Protein AF-A0A972LUA0-F1 (afdb_monomer_lite)

Secondary structure (DSSP, 8-state):
--------S-EEEEE-STT-EEEESSEEEES-SSS----EEEEEETT-EEEE-TT-EEEE-TTEEEEEEB-EEEE---TT-EEEESSEEEESSEEES-EEE-TT-EEEETTEEEESS--B-----PPPPPPP---

Foldseek 3Di:
DDDDDDDLAAEEAEFDAAPAEDEFEAEEEAFDAPPGPHAGEYEFAHQHEYEYDHLYEYEYHQSGEYEDAQYEYEYDDDPRYEYEFLHEYEYAHYYHDWYDDDQNGWYYYPQDTDHDDDTDNDPDDDDDDPDDDDD

Sequence (135 aa):
MIGSVDDTGDGLVTLTDRGTRWSVRDALTVGGLSTGLSYGRIEIQNEALLQIEDTGTMTVNPQGTIDLAGGTLRVLPQTSNTITNNGIIRGDGFINGAISIGTGGLLSNAAASVQNGLRIFARICVFREPLPTTD

Structure (mmCIF, N/CA/C/O backbone):
data_AF-A0A972LUA0-F1
#
_entry.id   AF-A0A972LUA0-F1
#
loop_
_atom_site.group_PDB
_atom_site.id
_atom_site.type_symbol
_atom_site.label_atom_id
_atom_site.label_alt_id
_atom_site.label_comp_id
_atom_site.label_asym_id
_atom_site.label_entity_id
_atom_site.label_seq_id
_atom_site.pdbx_PDB_ins_code
_atom_site.Cartn_x
_atom_site.Cartn_y
_atom_site.Cartn_z
_atom_site.occupancy
_atom_site.B_iso_or_equiv
_atom_site.auth_seq_id
_atom_site.auth_comp_id
_atom_site.auth_asym_id
_atom_site.auth_atom_id
_atom_site.pdbx_PDB_model_num
ATOM 1 N N . MET A 1 1 ? 22.284 -9.143 6.956 1.00 42.62 1 MET A N 1
ATOM 2 C CA . MET A 1 1 ? 22.099 -8.507 5.637 1.00 42.62 1 MET A CA 1
ATOM 3 C C . MET A 1 1 ? 20.799 -9.076 5.091 1.00 42.62 1 MET A C 1
ATOM 5 O O . MET A 1 1 ? 20.780 -10.248 4.745 1.00 42.62 1 MET A O 1
ATOM 9 N N . ILE A 1 2 ? 19.687 -8.344 5.199 1.00 42.19 2 ILE A N 1
ATOM 10 C CA . ILE A 1 2 ? 18.400 -8.806 4.660 1.00 42.19 2 ILE A CA 1
ATOM 11 C C . ILE A 1 2 ? 18.460 -8.508 3.162 1.00 42.19 2 ILE A C 1
ATOM 13 O O . ILE A 1 2 ? 18.572 -7.348 2.775 1.00 42.19 2 ILE A O 1
ATOM 17 N N . GLY A 1 3 ? 18.531 -9.557 2.342 1.00 47.91 3 GLY A N 1
ATOM 18 C CA . GLY A 1 3 ? 18.502 -9.428 0.888 1.00 47.91 3 GLY A CA 1
ATOM 19 C C . GLY A 1 3 ? 17.123 -8.955 0.443 1.00 47.91 3 GLY A C 1
ATOM 20 O O . GLY A 1 3 ? 16.113 -9.414 0.975 1.00 47.91 3 GLY A O 1
ATOM 21 N N . SER A 1 4 ? 17.080 -8.030 -0.512 1.00 56.09 4 SER A N 1
ATOM 22 C CA . SER A 1 4 ? 15.841 -7.695 -1.206 1.00 56.09 4 SER A CA 1
ATOM 23 C C . SER A 1 4 ? 15.342 -8.941 -1.936 1.00 56.09 4 SER A C 1
ATOM 25 O O . SER A 1 4 ? 16.074 -9.517 -2.742 1.00 56.09 4 SER A O 1
ATOM 27 N N . VAL A 1 5 ? 14.118 -9.371 -1.642 1.00 56.94 5 VAL A N 1
ATOM 28 C CA . VAL A 1 5 ? 13.418 -10.363 -2.462 1.00 56.94 5 VAL A CA 1
ATOM 29 C C . VAL A 1 5 ? 12.864 -9.605 -3.662 1.00 56.94 5 VAL A C 1
ATOM 31 O O . VAL A 1 5 ? 11.947 -8.804 -3.503 1.00 56.94 5 VAL A O 1
ATOM 34 N N . ASP A 1 6 ? 13.476 -9.803 -4.825 1.00 58.16 6 ASP A N 1
ATOM 35 C CA . ASP A 1 6 ? 12.999 -9.271 -6.101 1.00 58.16 6 ASP A CA 1
ATOM 36 C C . ASP A 1 6 ? 12.346 -10.422 -6.871 1.00 58.16 6 ASP A C 1
ATOM 38 O O . ASP A 1 6 ? 13.029 -11.328 -7.356 1.00 58.16 6 ASP A O 1
ATOM 42 N N . ASP A 1 7 ? 11.016 -10.436 -6.887 1.00 56.62 7 ASP A N 1
ATOM 43 C CA . ASP A 1 7 ? 10.245 -11.338 -7.731 1.00 56.62 7 ASP A CA 1
ATOM 44 C C . ASP A 1 7 ? 9.888 -10.580 -9.009 1.00 56.62 7 ASP A C 1
ATOM 46 O O . ASP A 1 7 ? 9.064 -9.668 -9.010 1.00 56.62 7 ASP A O 1
ATOM 50 N N . THR A 1 8 ? 10.551 -10.939 -10.106 1.00 60.38 8 THR A N 1
ATOM 51 C CA . THR A 1 8 ? 10.308 -10.338 -11.423 1.00 60.38 8 THR A CA 1
ATOM 52 C C . THR A 1 8 ? 8.963 -10.759 -12.040 1.00 60.38 8 THR A C 1
ATOM 54 O O . THR A 1 8 ? 8.638 -10.309 -13.141 1.00 60.38 8 THR A O 1
ATOM 57 N N . GLY A 1 9 ? 8.197 -11.636 -11.379 1.00 67.44 9 GLY A N 1
ATOM 58 C CA . GLY A 1 9 ? 6.860 -12.068 -11.784 1.00 67.44 9 GLY A CA 1
ATOM 59 C C . GLY A 1 9 ? 5.722 -11.168 -11.290 1.00 67.44 9 GLY A C 1
ATOM 60 O O . GLY A 1 9 ? 5.936 -10.129 -10.666 1.00 67.44 9 GLY A O 1
ATOM 61 N N . ASP A 1 10 ? 4.487 -11.578 -11.587 1.00 81.75 10 ASP A N 1
ATOM 62 C CA . ASP A 1 10 ? 3.295 -10.944 -11.024 1.00 81.75 10 ASP A CA 1
ATOM 63 C C . ASP A 1 10 ? 3.160 -11.325 -9.548 1.00 81.75 10 ASP A C 1
ATOM 65 O O . ASP A 1 10 ? 2.998 -12.497 -9.203 1.00 81.75 10 ASP A O 1
ATOM 69 N N . GLY A 1 11 ? 3.211 -10.327 -8.671 1.00 85.25 11 GLY A N 1
ATOM 70 C CA . GLY A 1 11 ? 3.113 -10.512 -7.229 1.00 85.25 11 GLY A CA 1
ATOM 71 C C . GLY A 1 11 ? 1.721 -10.169 -6.712 1.00 85.25 11 GLY A C 1
ATOM 72 O O . GLY A 1 11 ? 1.233 -9.062 -6.940 1.00 85.25 11 GLY A O 1
ATOM 73 N N . LEU A 1 12 ? 1.105 -11.079 -5.954 1.00 90.56 12 LEU A N 1
ATOM 74 C CA . LEU A 1 12 ? -0.101 -10.808 -5.170 1.00 90.56 12 LEU A CA 1
ATOM 75 C C . LEU A 1 12 ? 0.180 -11.035 -3.686 1.00 90.56 12 LEU A C 1
ATOM 77 O O . LEU A 1 12 ? 0.574 -12.126 -3.278 1.00 90.56 12 LEU A O 1
ATOM 81 N N . VAL A 1 13 ? -0.094 -10.018 -2.875 1.00 93.38 13 VAL A N 1
ATOM 82 C CA . VAL A 1 13 ? -0.156 -10.142 -1.418 1.00 93.38 13 VAL A CA 1
ATOM 83 C C . VAL A 1 13 ? -1.576 -9.848 -0.965 1.00 93.38 13 VAL A C 1
ATOM 85 O O . VAL A 1 13 ? -2.089 -8.757 -1.200 1.00 93.38 13 VAL A O 1
ATOM 88 N N . THR A 1 14 ? -2.190 -10.794 -0.264 1.00 95.06 14 THR A N 1
ATOM 89 C CA . THR A 1 14 ? -3.501 -10.597 0.358 1.00 95.06 14 THR A CA 1
ATOM 90 C C . THR A 1 14 ? -3.340 -10.576 1.872 1.00 95.06 14 THR A C 1
ATOM 92 O O . THR A 1 14 ? -2.922 -11.556 2.485 1.00 95.06 14 THR A O 1
ATOM 95 N N . LEU A 1 15 ? -3.684 -9.443 2.479 1.00 94.69 15 LEU A N 1
ATOM 96 C CA . LEU A 1 15 ? -3.873 -9.295 3.914 1.00 94.69 15 LEU A CA 1
ATOM 97 C C . LEU A 1 15 ? -5.368 -9.426 4.186 1.00 94.69 15 LEU A C 1
ATOM 99 O O . LEU A 1 15 ? -6.152 -8.597 3.731 1.00 94.69 15 LEU A O 1
ATOM 103 N N . THR A 1 16 ? -5.760 -10.462 4.916 1.00 94.38 16 THR A N 1
ATOM 104 C CA . THR A 1 16 ? -7.161 -10.730 5.251 1.00 94.38 16 THR A CA 1
ATOM 105 C C . THR A 1 16 ? -7.326 -10.922 6.746 1.00 94.38 16 THR A C 1
ATOM 107 O O . THR A 1 16 ? -6.375 -11.255 7.452 1.00 94.38 16 THR A O 1
ATOM 110 N N . ASP A 1 17 ? -8.564 -10.743 7.180 1.00 91.88 17 ASP A N 1
ATOM 111 C CA . ASP A 1 17 ? -9.069 -10.946 8.526 1.00 91.88 17 ASP A CA 1
ATOM 112 C C . ASP A 1 17 ? -8.559 -9.954 9.570 1.00 91.88 17 ASP A C 1
ATOM 114 O O . ASP A 1 17 ? -7.443 -9.420 9.547 1.00 91.88 17 ASP A O 1
ATOM 118 N N . ARG A 1 18 ? -9.433 -9.720 10.545 1.00 90.06 18 ARG A N 1
ATOM 119 C CA . ARG A 1 18 ? -9.185 -8.786 11.629 1.00 90.06 18 ARG A CA 1
ATOM 120 C C . ARG A 1 18 ? -8.011 -9.257 12.480 1.00 90.06 18 ARG A C 1
ATOM 122 O O . ARG A 1 18 ? -7.972 -10.390 12.949 1.00 90.06 18 ARG A O 1
ATOM 129 N N . GLY A 1 19 ? -7.096 -8.334 12.757 1.00 88.31 19 GLY A N 1
ATOM 130 C CA . GLY A 1 19 ? -5.900 -8.598 13.560 1.00 88.31 19 GLY A CA 1
ATOM 131 C C . GLY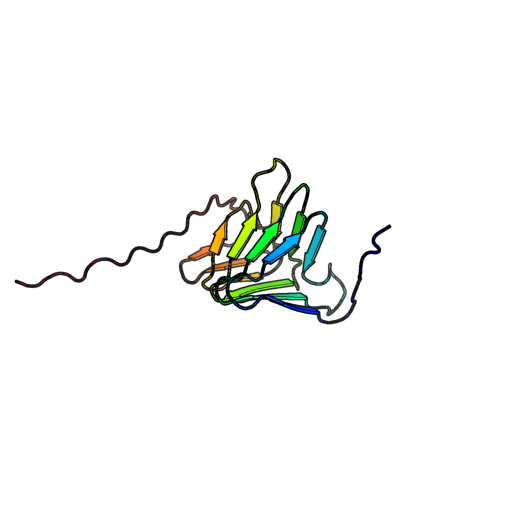 A 1 19 ? -4.671 -8.957 12.728 1.00 88.31 19 GLY A C 1
ATOM 132 O O . GLY A 1 19 ? -3.559 -8.873 13.251 1.00 88.31 19 GLY A O 1
ATOM 133 N N . THR A 1 20 ? -4.835 -9.250 11.435 1.00 95.94 20 THR A N 1
ATOM 134 C CA . THR A 1 20 ? -3.705 -9.360 10.514 1.00 95.94 20 THR A CA 1
ATOM 135 C C . THR A 1 20 ? -3.048 -7.998 10.339 1.00 95.94 20 THR A C 1
ATOM 137 O O . THR A 1 20 ? -3.689 -7.009 9.971 1.00 95.94 20 THR A O 1
ATOM 140 N N . ARG A 1 21 ? -1.740 -7.952 10.596 1.00 94.81 21 ARG A N 1
ATOM 141 C CA . ARG A 1 21 ? -0.917 -6.758 10.424 1.00 94.81 21 ARG A CA 1
ATOM 142 C C . ARG A 1 21 ? 0.357 -7.101 9.677 1.00 94.81 21 ARG A C 1
ATOM 144 O O . ARG A 1 21 ? 1.099 -7.985 10.100 1.00 94.81 21 ARG A O 1
ATOM 151 N N . TRP A 1 22 ? 0.644 -6.329 8.638 1.00 95.31 22 TRP A N 1
ATOM 152 C CA . TRP A 1 22 ? 1.947 -6.320 7.993 1.00 95.31 22 TRP A CA 1
ATOM 153 C C . TRP A 1 22 ? 2.615 -4.961 8.190 1.00 95.31 22 TRP A C 1
ATOM 155 O O . TRP A 1 22 ? 2.016 -3.919 7.927 1.00 95.31 22 TRP A O 1
ATOM 165 N N . SER A 1 23 ? 3.847 -4.986 8.693 1.00 92.62 23 SER A N 1
ATOM 166 C CA . SER A 1 23 ? 4.630 -3.796 9.013 1.00 92.62 23 SER A CA 1
ATOM 167 C C . SER A 1 23 ? 5.797 -3.644 8.043 1.00 92.62 23 SER A C 1
ATOM 169 O O . SER A 1 23 ? 6.635 -4.538 7.935 1.00 92.62 23 SER A O 1
ATOM 171 N N . VAL A 1 24 ? 5.876 -2.490 7.385 1.00 91.56 24 VAL A N 1
ATOM 172 C CA . VAL A 1 24 ? 6.985 -2.097 6.508 1.00 91.56 24 VAL A CA 1
ATOM 173 C C . VAL A 1 24 ? 7.882 -1.130 7.272 1.00 91.56 24 VAL A C 1
ATOM 175 O O . VAL A 1 24 ? 7.426 -0.056 7.658 1.00 91.56 24 VAL A O 1
ATOM 178 N N . ARG A 1 25 ? 9.146 -1.511 7.485 1.00 89.81 25 ARG A N 1
ATOM 179 C CA . ARG A 1 25 ? 10.130 -0.708 8.240 1.0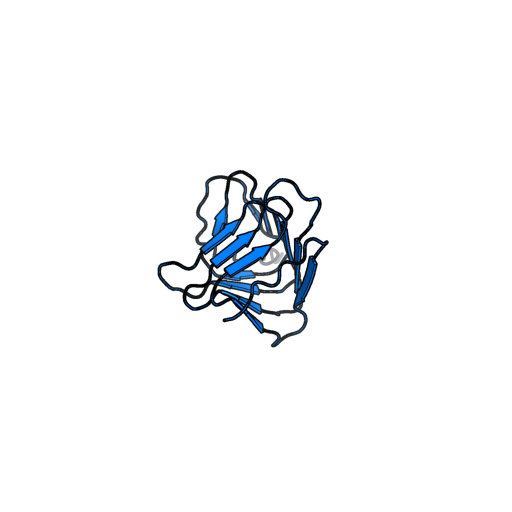0 89.81 25 ARG A CA 1
ATOM 180 C C . ARG A 1 25 ? 11.172 -0.003 7.371 1.00 89.81 25 ARG A C 1
ATOM 182 O O . ARG A 1 25 ? 11.661 1.050 7.762 1.00 89.81 25 ARG A O 1
ATOM 189 N N . ASP A 1 26 ? 11.453 -0.554 6.188 1.00 88.56 26 ASP A N 1
ATOM 190 C CA . ASP A 1 26 ? 12.476 -0.033 5.273 1.00 88.56 26 ASP A CA 1
ATOM 191 C C . ASP A 1 26 ? 11.844 0.470 3.968 1.00 88.56 26 ASP A C 1
ATOM 193 O O . ASP A 1 26 ? 11.593 1.663 3.793 1.00 88.56 26 ASP A O 1
ATOM 197 N N . ALA A 1 27 ? 11.536 -0.440 3.045 1.00 89.25 27 ALA A N 1
ATOM 198 C CA . ALA A 1 27 ? 10.926 -0.105 1.768 1.00 89.25 27 ALA A CA 1
ATOM 199 C C . ALA A 1 27 ? 9.972 -1.208 1.307 1.00 89.25 27 ALA A C 1
ATOM 201 O O . ALA A 1 27 ? 10.266 -2.396 1.444 1.00 89.25 27 ALA A O 1
ATOM 202 N N . LEU A 1 28 ? 8.848 -0.802 0.724 1.00 90.88 28 LEU A N 1
ATOM 203 C CA . LEU A 1 28 ? 7.954 -1.673 -0.029 1.00 90.88 28 LEU A CA 1
ATOM 204 C C . LEU A 1 28 ? 7.679 -1.050 -1.395 1.00 90.88 28 LEU A C 1
ATOM 206 O O . LEU A 1 28 ? 7.172 0.069 -1.488 1.00 90.88 28 LEU A O 1
ATOM 210 N N . THR A 1 29 ? 7.977 -1.797 -2.450 1.00 91.19 29 THR A N 1
ATOM 211 C CA . THR A 1 29 ? 7.656 -1.424 -3.826 1.00 91.19 29 THR A CA 1
ATOM 212 C C . THR A 1 29 ? 6.544 -2.327 -4.339 1.00 91.19 29 THR A C 1
ATOM 214 O O . THR A 1 29 ? 6.627 -3.545 -4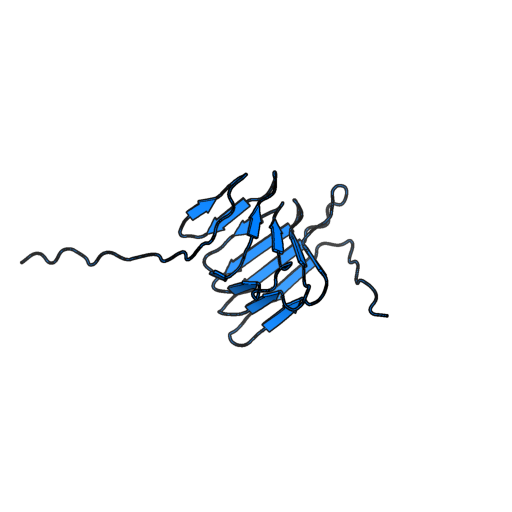.205 1.00 91.19 29 THR A O 1
ATOM 217 N N . VAL A 1 30 ? 5.504 -1.737 -4.923 1.00 91.19 30 VAL A N 1
ATOM 218 C CA . VAL A 1 30 ? 4.378 -2.458 -5.525 1.00 91.19 30 VAL A CA 1
ATOM 219 C C . VAL A 1 30 ? 4.386 -2.214 -7.031 1.00 91.19 30 VAL A C 1
ATOM 221 O O . VAL A 1 30 ? 4.179 -1.083 -7.473 1.00 91.19 30 VAL A O 1
ATOM 224 N N . GLY A 1 31 ? 4.609 -3.278 -7.805 1.00 88.81 31 GLY A N 1
ATOM 225 C CA . GLY A 1 31 ? 4.694 -3.253 -9.270 1.00 88.81 31 GLY A CA 1
ATOM 226 C C . GLY A 1 31 ? 6.074 -2.856 -9.810 1.00 88.81 31 GLY A C 1
ATOM 227 O O . GLY A 1 31 ? 6.892 -2.267 -9.100 1.00 88.81 31 GLY A O 1
ATOM 228 N N . GLY A 1 32 ? 6.335 -3.181 -11.080 1.00 82.88 32 GLY A N 1
ATOM 229 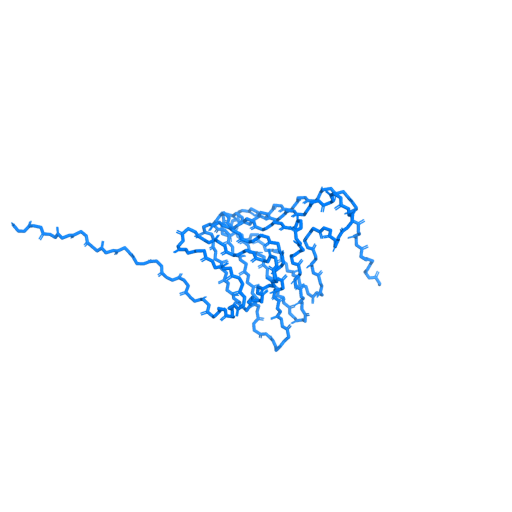C CA . GLY A 1 32 ? 7.606 -2.901 -11.764 1.00 82.88 32 GLY A CA 1
ATOM 230 C C . GLY A 1 32 ? 7.844 -1.419 -12.102 1.00 82.88 32 GLY A C 1
ATOM 231 O O . GLY A 1 32 ? 6.913 -0.626 -12.153 1.00 82.88 32 GLY A O 1
ATOM 232 N N . LEU A 1 33 ? 9.108 -1.029 -12.329 1.00 70.62 33 LEU A N 1
ATOM 233 C CA . LEU A 1 33 ? 9.519 0.384 -12.426 1.00 70.62 33 LEU A CA 1
ATOM 234 C C . LEU A 1 33 ? 9.392 1.046 -13.808 1.00 70.62 33 LEU A C 1
ATOM 236 O O . LEU A 1 33 ? 9.411 2.273 -13.846 1.00 70.62 33 LEU A O 1
ATOM 240 N N . SER A 1 34 ? 9.327 0.320 -14.934 1.00 60.53 34 SER A N 1
ATOM 241 C CA . SER A 1 34 ? 9.077 0.945 -16.263 1.00 60.53 34 SER A CA 1
ATOM 242 C C . SER A 1 34 ? 9.177 0.028 -17.486 1.00 60.53 34 SER A C 1
ATOM 244 O O . SER A 1 34 ? 8.726 0.439 -18.551 1.00 60.53 34 SER A O 1
ATOM 246 N N . THR A 1 35 ? 9.750 -1.175 -17.399 1.00 56.78 35 THR A N 1
ATOM 247 C CA . THR A 1 35 ? 10.010 -1.993 -18.609 1.00 56.78 35 THR A CA 1
ATOM 248 C C . THR A 1 35 ? 9.586 -3.457 -18.512 1.00 56.78 35 THR A C 1
ATOM 250 O O . THR A 1 35 ? 9.656 -4.173 -19.509 1.00 56.78 35 THR A O 1
ATOM 253 N N . GLY A 1 36 ? 9.115 -3.902 -17.347 1.00 56.88 36 GLY A N 1
ATOM 254 C CA . GLY A 1 36 ? 8.597 -5.253 -17.133 1.00 56.88 36 GLY A CA 1
ATOM 255 C C . GLY A 1 36 ? 7.072 -5.275 -17.077 1.00 56.88 36 GLY A C 1
ATOM 256 O O . GLY A 1 36 ? 6.456 -4.342 -16.563 1.00 56.88 36 GLY A O 1
ATOM 257 N N . LEU A 1 37 ? 6.479 -6.368 -17.564 1.00 60.50 37 LEU A N 1
ATOM 258 C CA . LEU A 1 37 ? 5.059 -6.711 -17.396 1.00 60.50 37 LEU A CA 1
ATOM 259 C C . LEU A 1 37 ? 4.704 -7.082 -15.945 1.00 60.50 37 LEU A C 1
ATOM 261 O O . LEU A 1 37 ? 3.614 -7.573 -15.712 1.00 60.50 37 LEU A O 1
ATOM 265 N N . SER A 1 38 ? 5.614 -6.898 -14.989 1.00 73.56 38 SER A N 1
ATOM 266 C CA . SER A 1 38 ? 5.459 -7.360 -13.614 1.00 73.56 38 SER A CA 1
ATOM 267 C C . SER A 1 38 ? 4.446 -6.487 -12.877 1.00 73.56 38 SER A C 1
ATOM 269 O O . SER A 1 38 ? 4.730 -5.346 -12.478 1.00 73.56 38 SER A O 1
ATOM 271 N N . TYR A 1 39 ? 3.244 -7.026 -12.720 1.00 85.88 39 TYR A N 1
ATOM 272 C CA . TYR A 1 39 ? 2.180 -6.414 -11.949 1.00 85.88 39 TYR A CA 1
ATOM 273 C C . TYR A 1 39 ? 2.387 -6.718 -10.468 1.00 85.88 39 TYR A C 1
ATOM 275 O O . TYR A 1 39 ? 2.710 -7.832 -10.068 1.00 85.88 39 TYR A O 1
ATOM 283 N N . GLY A 1 40 ? 2.195 -5.706 -9.630 1.00 90.75 40 GLY A N 1
ATOM 284 C CA . GLY A 1 40 ? 2.179 -5.885 -8.184 1.00 90.75 40 GLY A CA 1
ATOM 285 C C . GLY A 1 40 ? 0.798 -5.554 -7.673 1.00 90.75 40 GLY A C 1
ATOM 286 O O . GLY A 1 40 ? 0.291 -4.465 -7.945 1.00 90.75 40 GLY A O 1
ATOM 287 N N . ARG A 1 41 ? 0.192 -6.465 -6.921 1.00 93.00 41 ARG A N 1
ATOM 288 C CA . ARG A 1 41 ? -1.104 -6.241 -6.301 1.00 93.00 41 ARG A CA 1
ATOM 289 C C . ARG A 1 41 ? -1.044 -6.519 -4.811 1.00 93.00 41 ARG A C 1
ATOM 291 O O . ARG A 1 41 ? -0.566 -7.564 -4.379 1.00 93.00 41 ARG A O 1
ATOM 298 N N . ILE A 1 42 ? -1.563 -5.581 -4.032 1.00 95.31 42 ILE A N 1
ATOM 299 C CA . ILE A 1 42 ? -1.829 -5.784 -2.612 1.00 95.31 42 ILE A CA 1
ATOM 300 C C . ILE A 1 42 ? -3.325 -5.651 -2.383 1.00 95.31 42 ILE A C 1
ATOM 302 O O . ILE A 1 42 ? -3.918 -4.634 -2.724 1.00 95.31 42 ILE A O 1
ATOM 306 N N . GLU A 1 43 ? -3.926 -6.657 -1.770 1.00 95.56 43 GLU A N 1
ATOM 307 C CA . GLU A 1 43 ? -5.295 -6.594 -1.280 1.00 95.56 43 GLU A CA 1
ATOM 308 C C . GLU A 1 43 ? -5.274 -6.510 0.243 1.00 95.56 43 GLU A C 1
ATOM 310 O O . GLU A 1 43 ? -4.637 -7.324 0.910 1.00 95.56 43 GLU A O 1
ATOM 315 N N . ILE A 1 44 ? -5.974 -5.528 0.801 1.00 94.44 44 ILE A N 1
ATOM 316 C CA . ILE A 1 44 ? -6.131 -5.349 2.242 1.00 94.44 44 ILE A CA 1
ATOM 317 C C . ILE A 1 44 ? -7.619 -5.451 2.547 1.00 94.44 44 ILE A C 1
ATOM 319 O O . ILE A 1 44 ? -8.388 -4.542 2.229 1.00 94.44 44 ILE A O 1
ATOM 323 N N . GLN A 1 45 ? -8.018 -6.571 3.136 1.00 93.44 45 GLN A N 1
ATOM 324 C CA . GLN A 1 45 ? -9.412 -6.953 3.317 1.00 93.44 45 GLN A CA 1
ATOM 325 C C . GLN A 1 45 ? -9.786 -7.041 4.801 1.00 93.44 45 GLN A C 1
ATOM 327 O O . GLN A 1 45 ? -8.917 -7.228 5.649 1.00 93.44 45 GLN A O 1
ATOM 332 N N . ASN A 1 46 ? -11.082 -6.966 5.113 1.00 90.62 46 ASN A N 1
ATOM 333 C CA . ASN A 1 46 ? -11.646 -7.395 6.404 1.00 90.62 46 ASN A CA 1
ATOM 334 C C . ASN A 1 46 ? -10.936 -6.810 7.645 1.00 90.62 46 ASN A C 1
ATOM 336 O O . ASN A 1 46 ? -10.525 -7.550 8.537 1.00 90.62 46 ASN A O 1
ATOM 340 N N . GLU A 1 47 ? -10.771 -5.483 7.706 1.00 90.31 47 GLU A N 1
ATOM 341 C CA . GLU A 1 47 ? -10.084 -4.777 8.805 1.00 90.31 47 GLU A CA 1
ATOM 342 C C . GLU A 1 47 ? -8.593 -5.138 8.992 1.00 90.31 47 GLU A C 1
ATOM 344 O O . GLU A 1 47 ? -7.985 -4.747 9.995 1.00 90.31 47 GLU A O 1
ATOM 349 N N . ALA A 1 48 ? -7.971 -5.841 8.040 1.00 94.38 48 ALA A N 1
ATOM 350 C CA . ALA A 1 48 ? -6.530 -6.064 8.045 1.00 94.38 48 ALA A CA 1
ATOM 351 C C . ALA A 1 48 ? -5.765 -4.740 7.889 1.00 94.38 48 ALA A C 1
ATOM 353 O O . ALA A 1 48 ? -6.276 -3.748 7.356 1.00 94.38 48 ALA A O 1
ATOM 354 N N . LEU A 1 49 ? -4.518 -4.722 8.360 1.00 94.19 49 LEU A N 1
ATOM 355 C CA . LEU A 1 49 ? -3.703 -3.515 8.439 1.00 94.19 49 LEU A CA 1
ATOM 356 C C . LEU A 1 49 ? -2.366 -3.681 7.712 1.00 94.19 49 LEU A C 1
ATOM 358 O O . LEU A 1 49 ? -1.525 -4.478 8.123 1.00 94.19 49 LEU A O 1
ATOM 362 N N . LEU A 1 50 ? -2.126 -2.844 6.704 1.00 94.81 50 LEU A N 1
ATOM 363 C CA . LEU A 1 50 ? -0.781 -2.573 6.199 1.00 94.81 50 LEU A CA 1
ATOM 364 C C . LEU A 1 50 ? -0.275 -1.284 6.835 1.00 94.81 50 LEU A C 1
ATOM 366 O O . LEU A 1 50 ? -0.895 -0.229 6.683 1.00 94.81 50 LEU A O 1
ATOM 370 N N . GLN A 1 51 ? 0.834 -1.361 7.562 1.00 93.38 51 GLN A N 1
ATOM 371 C CA . GLN A 1 51 ? 1.375 -0.231 8.301 1.00 93.38 51 GLN A CA 1
ATOM 372 C C . GLN A 1 51 ? 2.809 0.086 7.885 1.00 93.38 51 GLN A C 1
ATOM 374 O O . GLN A 1 51 ? 3.674 -0.784 7.896 1.00 93.38 51 GLN A O 1
ATOM 379 N N . ILE A 1 52 ? 3.061 1.355 7.579 1.00 91.00 52 ILE A N 1
ATOM 380 C CA . ILE A 1 52 ? 4.401 1.905 7.389 1.00 91.00 52 ILE A CA 1
ATOM 381 C C . ILE A 1 52 ? 4.884 2.465 8.728 1.00 91.00 52 ILE A C 1
ATOM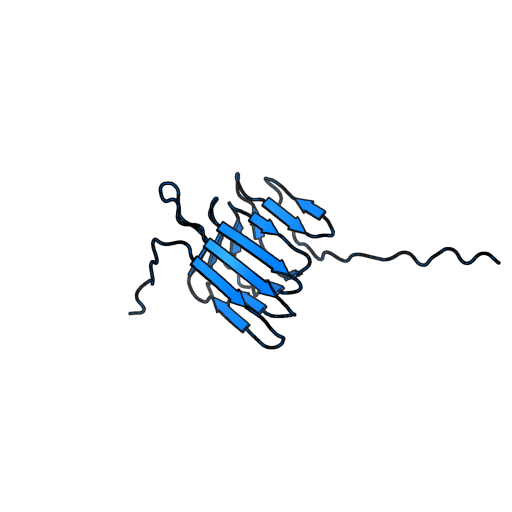 383 O O . ILE A 1 52 ? 4.198 3.284 9.354 1.00 91.00 52 ILE A O 1
ATOM 387 N N . GLU A 1 53 ? 6.035 1.982 9.179 1.00 89.44 53 GLU A N 1
ATOM 388 C CA . GLU A 1 53 ? 6.629 2.250 10.491 1.00 89.44 53 GLU A CA 1
ATOM 389 C C . GLU A 1 53 ? 8.073 2.717 10.350 1.00 89.44 53 GLU A C 1
ATOM 391 O O . GLU A 1 53 ? 8.669 2.572 9.288 1.00 89.44 53 GLU A O 1
ATOM 396 N N . ASP A 1 54 ? 8.637 3.239 11.439 1.00 85.25 54 ASP A N 1
ATOM 397 C CA . ASP A 1 54 ? 10.029 3.687 11.518 1.00 85.25 54 ASP A CA 1
ATOM 398 C C . ASP A 1 54 ? 10.369 4.677 10.395 1.00 85.25 54 ASP A C 1
ATOM 400 O O . ASP A 1 54 ? 9.706 5.708 10.299 1.00 85.25 54 ASP A O 1
ATOM 404 N N . THR A 1 55 ? 11.359 4.360 9.557 1.00 84.25 55 THR A N 1
ATOM 405 C CA . THR A 1 55 ? 11.762 5.126 8.365 1.00 84.25 55 THR A CA 1
ATOM 406 C C . THR A 1 55 ? 11.184 4.552 7.070 1.00 84.25 55 THR A C 1
ATOM 408 O O . THR A 1 55 ? 11.697 4.821 5.982 1.00 84.25 55 THR A O 1
ATOM 411 N N . GLY A 1 56 ? 10.149 3.722 7.189 1.00 86.00 56 GLY A N 1
ATOM 412 C CA . GLY A 1 56 ? 9.560 2.967 6.104 1.00 86.00 56 GLY A CA 1
ATOM 413 C C . GLY A 1 56 ? 9.036 3.863 4.990 1.00 86.00 56 GLY A C 1
ATOM 414 O O . GLY A 1 56 ? 8.370 4.877 5.217 1.00 86.00 56 GLY A O 1
ATOM 415 N N . THR A 1 57 ? 9.284 3.444 3.757 1.00 88.81 57 THR A N 1
ATOM 416 C CA . THR A 1 57 ? 8.705 4.071 2.569 1.00 88.81 57 THR A CA 1
ATOM 417 C C . THR A 1 57 ? 7.915 3.056 1.764 1.00 88.81 57 THR A C 1
ATOM 419 O O . THR A 1 57 ? 8.231 1.866 1.732 1.00 88.81 57 THR A O 1
ATOM 422 N N . MET A 1 58 ? 6.863 3.529 1.105 1.00 91.44 58 MET A N 1
ATOM 423 C CA . MET A 1 58 ? 6.124 2.725 0.144 1.00 91.44 58 MET A CA 1
ATOM 424 C C . MET A 1 58 ? 6.084 3.446 -1.191 1.00 91.44 58 MET A C 1
ATOM 426 O O . MET A 1 58 ? 5.739 4.626 -1.254 1.00 91.44 58 MET A O 1
ATOM 430 N N . THR A 1 59 ? 6.384 2.715 -2.257 1.00 91.94 59 THR A N 1
ATOM 431 C CA . THR A 1 59 ? 6.210 3.190 -3.626 1.00 91.94 59 THR A CA 1
ATOM 432 C C . THR A 1 59 ? 5.254 2.265 -4.360 1.00 91.94 59 THR A C 1
ATOM 434 O O . THR A 1 59 ? 5.512 1.073 -4.493 1.00 91.94 59 THR A O 1
ATOM 437 N N . VAL A 1 60 ? 4.152 2.818 -4.854 1.00 92.12 60 VAL A N 1
ATOM 438 C CA . VAL A 1 60 ? 3.263 2.133 -5.796 1.00 92.12 60 VAL A CA 1
ATOM 439 C C . VAL A 1 60 ? 3.640 2.621 -7.183 1.00 92.12 60 VAL A C 1
ATOM 441 O O . VAL A 1 60 ? 3.440 3.791 -7.502 1.00 92.12 60 VAL A O 1
ATOM 444 N N . ASN A 1 61 ? 4.243 1.756 -7.986 1.00 91.69 61 ASN A N 1
ATOM 445 C CA . ASN A 1 61 ? 4.639 2.083 -9.352 1.00 91.69 61 ASN A CA 1
ATOM 446 C C . ASN A 1 61 ? 3.428 2.077 -10.298 1.00 91.69 61 ASN A C 1
ATOM 448 O O . ASN A 1 61 ? 2.365 1.613 -9.894 1.00 91.69 61 ASN A O 1
ATOM 452 N N . PRO A 1 62 ? 3.549 2.555 -11.551 1.00 90.25 62 PRO A N 1
ATOM 453 C CA . PRO A 1 62 ? 2.420 2.614 -12.488 1.00 90.25 62 PRO A CA 1
ATOM 454 C C . PRO A 1 62 ? 1.685 1.283 -12.709 1.00 90.25 62 PRO A C 1
ATOM 456 O O . PRO A 1 62 ? 0.476 1.276 -12.916 1.00 90.25 62 PRO A O 1
ATOM 459 N N . GLN A 1 63 ? 2.395 0.154 -12.629 1.00 89.81 63 GLN A N 1
ATOM 460 C CA . GLN A 1 63 ? 1.839 -1.203 -12.730 1.00 89.81 63 GLN A CA 1
ATOM 461 C C . GLN A 1 63 ? 1.380 -1.774 -11.373 1.00 89.81 63 GLN A C 1
ATOM 463 O O . GLN A 1 63 ? 0.917 -2.911 -11.292 1.00 89.81 63 GLN A O 1
ATOM 468 N N . GLY A 1 64 ? 1.538 -1.011 -10.293 1.00 92.06 64 GLY A N 1
ATOM 469 C CA . GLY A 1 64 ? 1.152 -1.376 -8.940 1.00 92.06 64 GLY A CA 1
ATOM 470 C C . GLY A 1 64 ? -0.305 -1.036 -8.645 1.00 92.06 64 GLY A C 1
ATOM 471 O O . GLY A 1 64 ? -0.782 0.056 -8.960 1.00 92.06 64 GLY A O 1
ATOM 472 N N . THR A 1 65 ? -1.008 -1.963 -7.998 1.00 93.06 65 THR A N 1
ATOM 473 C CA . THR A 1 65 ? -2.375 -1.764 -7.507 1.00 93.06 65 THR A CA 1
ATOM 474 C C . THR A 1 65 ? -2.475 -2.119 -6.027 1.00 93.06 65 THR A C 1
ATOM 476 O O . THR A 1 65 ? -1.998 -3.166 -5.596 1.00 93.06 65 THR A O 1
ATOM 479 N N . ILE A 1 66 ? -3.137 -1.270 -5.247 1.00 94.44 66 ILE A N 1
ATOM 480 C CA . ILE A 1 66 ? -3.556 -1.567 -3.877 1.00 94.44 66 ILE A CA 1
ATOM 481 C C . ILE A 1 66 ? -5.079 -1.485 -3.809 1.00 94.44 66 ILE A C 1
ATOM 483 O O . ILE A 1 66 ? -5.656 -0.434 -4.082 1.00 94.44 66 ILE A O 1
ATOM 487 N N . ASP A 1 67 ? -5.714 -2.581 -3.411 1.00 94.25 67 ASP A N 1
ATOM 488 C CA . ASP A 1 67 ? -7.151 -2.672 -3.180 1.00 94.25 67 ASP A CA 1
ATOM 489 C C . ASP A 1 67 ? -7.441 -2.706 -1.675 1.00 94.25 67 ASP A C 1
ATOM 491 O O . ASP A 1 67 ? -7.028 -3.612 -0.955 1.00 94.25 67 ASP A O 1
ATOM 495 N N . LEU A 1 68 ? -8.169 -1.706 -1.198 1.00 92.31 68 LEU A N 1
ATOM 496 C CA . LEU A 1 68 ? -8.620 -1.539 0.175 1.00 92.31 68 LEU A CA 1
ATOM 497 C C . LEU A 1 68 ? -10.056 -2.064 0.277 1.00 92.31 68 LEU A C 1
ATOM 499 O O . LEU A 1 68 ? -10.982 -1.272 0.204 1.00 92.31 68 LEU A O 1
ATOM 503 N N . ALA A 1 69 ? -10.255 -3.374 0.404 1.00 90.56 69 ALA A N 1
ATOM 504 C CA . ALA A 1 69 ? -11.580 -3.999 0.515 1.00 90.56 69 ALA A CA 1
ATOM 505 C C . ALA A 1 69 ? -12.037 -4.069 1.991 1.00 90.56 69 ALA A C 1
ATOM 507 O O . ALA A 1 69 ? -12.082 -5.137 2.605 1.00 90.56 69 ALA A O 1
ATOM 508 N N . GLY A 1 70 ? -12.249 -2.908 2.614 1.00 87.75 70 GLY A N 1
ATOM 509 C CA . GLY A 1 70 ? -12.524 -2.769 4.051 1.00 87.75 70 GLY A CA 1
ATOM 510 C C . GLY A 1 70 ? -11.287 -2.858 4.960 1.00 87.75 70 GLY A C 1
ATOM 511 O O . GLY A 1 70 ? -11.405 -2.798 6.185 1.00 87.75 70 GLY A O 1
ATOM 512 N N . GLY A 1 71 ? -10.089 -2.996 4.387 1.00 91.38 71 GLY A N 1
ATOM 513 C CA . GLY A 1 71 ? -8.815 -2.934 5.105 1.00 91.38 71 GLY A CA 1
ATOM 514 C C . GLY A 1 71 ? -8.331 -1.511 5.396 1.00 91.38 71 GLY A C 1
ATOM 515 O O . GLY A 1 71 ? -8.943 -0.518 5.001 1.00 91.38 71 GLY A O 1
ATOM 516 N N . THR A 1 72 ? -7.199 -1.394 6.090 1.00 91.56 72 THR A N 1
ATOM 517 C CA . THR A 1 72 ? -6.559 -0.108 6.399 1.00 91.56 72 THR A CA 1
ATOM 518 C C . THR A 1 72 ? -5.115 -0.064 5.913 1.00 91.56 72 THR A C 1
ATOM 520 O O . THR A 1 72 ? -4.305 -0.926 6.248 1.00 91.56 72 THR A O 1
ATOM 523 N N . LEU A 1 73 ? -4.768 1.009 5.205 1.00 91.69 73 LEU A N 1
ATOM 524 C CA . LEU A 1 73 ? -3.394 1.428 4.952 1.00 91.69 73 LEU A CA 1
ATOM 525 C C . LEU A 1 73 ? -3.038 2.569 5.909 1.00 91.69 73 LEU A C 1
ATOM 527 O O . LEU A 1 73 ? -3.693 3.613 5.918 1.00 91.69 73 LEU A O 1
ATOM 531 N N . ARG A 1 74 ? -2.012 2.389 6.739 1.00 90.62 74 ARG A N 1
ATOM 532 C CA . ARG A 1 74 ? -1.611 3.376 7.747 1.00 90.62 74 ARG A CA 1
ATOM 533 C C . ARG A 1 74 ? -0.150 3.769 7.600 1.00 90.62 74 ARG A C 1
ATOM 535 O O . ARG A 1 74 ? 0.715 2.916 7.467 1.00 90.62 74 ARG A O 1
ATOM 542 N N . VAL A 1 75 ? 0.126 5.059 7.732 1.00 86.75 75 VAL A N 1
ATOM 543 C CA . VAL A 1 75 ? 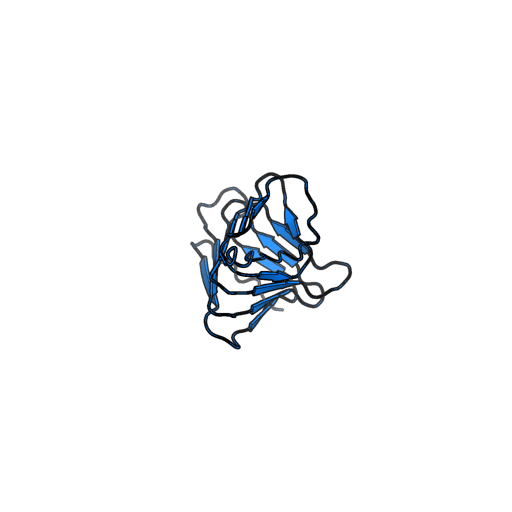1.473 5.609 7.874 1.00 86.75 75 VAL A CA 1
ATOM 544 C C . VAL A 1 75 ? 1.579 6.178 9.278 1.00 86.75 75 VAL A C 1
ATOM 546 O O . VAL A 1 75 ? 0.858 7.118 9.621 1.00 86.75 75 VAL A O 1
ATOM 549 N N . LEU A 1 76 ? 2.432 5.593 10.120 1.00 82.12 76 LEU A N 1
ATOM 550 C CA . LEU A 1 76 ? 2.665 6.167 11.439 1.00 82.12 76 LEU A CA 1
ATOM 551 C C . LEU A 1 76 ? 3.426 7.493 11.308 1.00 82.12 76 LEU A C 1
ATOM 553 O O . LEU A 1 76 ? 4.337 7.591 10.481 1.00 82.12 76 LEU A O 1
ATOM 557 N N . PRO A 1 77 ? 3.075 8.508 12.119 1.00 63.66 77 PRO A N 1
ATOM 558 C CA . PRO A 1 77 ? 3.696 9.819 12.049 1.00 63.66 77 PRO A CA 1
ATOM 559 C C . PRO A 1 77 ? 5.160 9.743 12.494 1.00 63.66 77 PRO A C 1
ATOM 561 O O . PRO A 1 77 ? 5.467 9.754 13.683 1.00 63.66 77 PRO A O 1
ATOM 564 N N . GLN A 1 78 ? 6.057 9.696 11.514 1.00 66.19 78 GLN A N 1
ATOM 565 C CA . GLN A 1 78 ? 7.450 10.123 11.613 1.00 66.19 78 GLN A CA 1
ATOM 566 C C . GLN A 1 78 ? 7.760 11.009 10.403 1.00 66.19 78 GLN A C 1
ATOM 568 O O . GLN A 1 78 ? 7.067 10.951 9.386 1.00 66.19 78 GLN A O 1
ATOM 573 N N . THR A 1 79 ? 8.756 11.884 10.527 1.00 61.28 79 THR A N 1
ATOM 574 C CA . THR A 1 79 ? 8.975 13.036 9.631 1.00 61.28 79 THR A CA 1
ATOM 575 C C . THR A 1 79 ? 9.269 12.681 8.170 1.00 61.28 79 THR A C 1
ATOM 577 O O . THR A 1 79 ? 9.198 13.566 7.320 1.00 61.28 79 THR A O 1
ATOM 580 N N . SER A 1 80 ? 9.564 11.416 7.860 1.00 66.50 80 SER A N 1
ATOM 581 C CA . SER A 1 80 ? 9.936 10.944 6.520 1.00 66.50 80 SER A CA 1
ATOM 582 C C . SER A 1 80 ? 9.001 9.894 5.920 1.00 66.50 80 SER A C 1
ATOM 584 O O . SER A 1 80 ? 9.187 9.529 4.759 1.00 66.50 80 SER A O 1
ATOM 586 N N . ASN A 1 81 ? 8.013 9.394 6.666 1.00 71.81 81 ASN A N 1
ATOM 587 C CA . ASN A 1 81 ? 7.197 8.286 6.177 1.00 71.81 81 ASN A CA 1
ATOM 588 C C . ASN A 1 81 ? 6.218 8.790 5.125 1.00 71.81 81 ASN A C 1
ATOM 590 O O . ASN A 1 81 ? 5.382 9.658 5.384 1.00 71.81 81 ASN A O 1
ATOM 594 N N . THR A 1 82 ? 6.327 8.234 3.924 1.00 79.50 82 THR A N 1
ATOM 595 C CA . THR A 1 82 ? 5.492 8.618 2.793 1.00 79.50 82 THR A CA 1
ATOM 596 C C . THR A 1 82 ? 5.099 7.396 1.987 1.00 79.50 82 THR A C 1
ATOM 598 O O . THR A 1 82 ? 5.873 6.449 1.822 1.00 79.50 82 THR A O 1
ATOM 601 N N . ILE A 1 83 ? 3.886 7.451 1.450 1.00 87.19 83 ILE A N 1
ATOM 602 C CA . ILE A 1 83 ? 3.481 6.609 0.333 1.00 87.19 83 ILE A CA 1
ATOM 603 C C . ILE A 1 83 ? 3.588 7.470 -0.921 1.00 87.19 83 ILE A C 1
ATOM 605 O O . ILE A 1 83 ? 2.909 8.491 -1.037 1.00 87.19 83 ILE A O 1
ATOM 609 N N . THR A 1 84 ? 4.436 7.063 -1.858 1.00 90.19 84 THR A N 1
ATOM 610 C CA . THR A 1 84 ? 4.500 7.642 -3.200 1.00 90.19 84 THR A CA 1
ATOM 611 C C . THR A 1 84 ? 3.659 6.779 -4.122 1.00 90.19 84 THR A C 1
ATOM 613 O O . THR A 1 84 ? 4.025 5.646 -4.425 1.00 90.19 84 THR A O 1
ATOM 616 N N . ASN A 1 85 ? 2.516 7.296 -4.559 1.00 89.88 85 ASN A N 1
ATOM 617 C CA . ASN A 1 85 ? 1.617 6.575 -5.445 1.00 89.88 85 ASN A CA 1
ATOM 618 C C . ASN A 1 85 ? 1.731 7.096 -6.880 1.00 89.88 85 ASN A C 1
ATOM 620 O O . ASN A 1 85 ? 1.282 8.201 -7.172 1.00 89.88 85 ASN A O 1
ATOM 624 N N . ASN A 1 86 ? 2.292 6.280 -7.764 1.00 90.50 86 ASN A N 1
ATOM 625 C CA . ASN A 1 86 ? 2.305 6.460 -9.215 1.00 90.50 86 ASN A CA 1
ATOM 626 C C . ASN A 1 86 ? 1.413 5.439 -9.944 1.00 90.50 86 ASN A C 1
ATOM 628 O O . ASN A 1 86 ? 1.334 5.503 -11.167 1.00 90.50 86 ASN A O 1
ATOM 632 N N . GLY A 1 87 ? 0.791 4.507 -9.214 1.00 90.56 87 GLY A N 1
ATOM 633 C CA . GLY A 1 87 ? -0.123 3.485 -9.724 1.00 90.56 87 GLY A CA 1
ATOM 634 C C . GLY A 1 87 ? -1.544 3.704 -9.223 1.00 90.56 87 GLY A C 1
ATOM 635 O O . GLY A 1 87 ? -2.042 4.829 -9.218 1.00 90.56 87 GLY A O 1
ATOM 636 N N . ILE A 1 88 ? -2.214 2.635 -8.796 1.00 90.81 88 ILE A N 1
ATOM 637 C CA . ILE A 1 88 ? -3.618 2.687 -8.374 1.00 90.81 88 ILE A CA 1
ATOM 638 C C . ILE A 1 88 ? -3.742 2.297 -6.902 1.00 90.81 88 ILE A C 1
ATOM 640 O O . ILE A 1 88 ? -3.332 1.215 -6.502 1.00 90.81 88 ILE A O 1
ATOM 644 N N . ILE A 1 89 ? -4.380 3.146 -6.099 1.00 92.12 89 ILE A N 1
ATOM 645 C CA . ILE A 1 89 ? -4.872 2.797 -4.762 1.00 92.12 89 ILE A CA 1
ATOM 646 C C . ILE A 1 89 ? -6.382 2.993 -4.782 1.00 92.12 89 ILE A C 1
ATOM 648 O O . ILE A 1 89 ? -6.851 4.104 -5.045 1.00 92.12 89 ILE A O 1
ATOM 652 N N . ARG A 1 90 ? -7.159 1.937 -4.530 1.00 91.12 90 ARG A N 1
ATOM 653 C CA . ARG A 1 90 ? -8.621 2.012 -4.600 1.00 91.12 90 ARG A CA 1
ATOM 654 C C . ARG A 1 90 ? -9.351 1.156 -3.572 1.00 91.12 90 ARG A C 1
ATOM 656 O O . ARG A 1 90 ? -8.715 0.360 -2.900 1.00 91.12 90 ARG A O 1
ATOM 663 N N . GLY A 1 91 ? -10.672 1.294 -3.471 1.00 89.06 91 GLY A N 1
ATOM 664 C CA . GLY A 1 91 ? -11.537 0.428 -2.654 1.00 89.06 91 GLY A CA 1
ATOM 665 C C . GLY A 1 91 ? -12.386 1.192 -1.637 1.00 89.06 91 GLY A C 1
ATOM 666 O O . GLY A 1 91 ? -12.516 2.405 -1.727 1.00 89.06 91 GLY A O 1
ATOM 667 N N . ASP A 1 92 ? -12.987 0.494 -0.683 1.00 84.88 92 ASP A N 1
ATOM 668 C CA . ASP A 1 92 ? -13.865 1.026 0.370 1.00 84.88 92 ASP A CA 1
ATOM 669 C C . ASP A 1 92 ? -13.199 1.095 1.762 1.00 84.88 92 ASP A C 1
ATOM 671 O O . ASP A 1 92 ? -13.834 1.462 2.749 1.00 84.88 92 ASP A O 1
ATOM 675 N N . GLY A 1 93 ? -11.910 0.766 1.858 1.00 86.25 93 GLY A N 1
ATOM 676 C CA . GLY A 1 93 ? -11.148 0.799 3.103 1.00 86.25 93 GLY A CA 1
ATOM 677 C C . GLY A 1 93 ? -10.604 2.179 3.486 1.00 86.25 93 GLY A C 1
ATOM 678 O O . GLY A 1 93 ? -10.936 3.216 2.907 1.00 86.25 93 GLY A O 1
ATOM 679 N N . PHE A 1 94 ? -9.737 2.196 4.498 1.00 86.31 94 PHE A N 1
ATOM 680 C CA . PHE A 1 94 ? -9.226 3.423 5.108 1.00 86.31 94 PHE A CA 1
ATOM 681 C C . PHE A 1 94 ? -7.767 3.689 4.758 1.00 86.31 94 PHE A C 1
ATOM 683 O O . PHE A 1 94 ? -6.933 2.787 4.725 1.00 86.31 94 PHE A O 1
ATOM 690 N N . ILE A 1 95 ? -7.443 4.970 4.598 1.00 87.06 95 ILE A N 1
ATOM 691 C CA . ILE A 1 95 ? -6.069 5.458 4.522 1.00 87.06 95 ILE A CA 1
ATOM 692 C C . ILE A 1 95 ? -5.861 6.419 5.685 1.00 87.06 95 ILE A C 1
ATOM 694 O O . ILE A 1 95 ? -6.572 7.413 5.811 1.00 87.06 95 ILE A O 1
ATOM 698 N N . ASN A 1 96 ? -4.887 6.125 6.538 1.00 84.69 96 ASN A N 1
ATOM 699 C CA . ASN A 1 96 ? -4.524 6.967 7.670 1.00 84.69 96 ASN A CA 1
ATOM 700 C C . ASN A 1 96 ? -3.039 7.312 7.585 1.00 84.69 96 ASN A C 1
ATOM 702 O O . ASN A 1 96 ? -2.200 6.577 8.100 1.00 84.69 96 ASN A O 1
ATOM 706 N N . GLY A 1 97 ? -2.713 8.399 6.893 1.00 79.12 97 GLY A N 1
ATOM 707 C CA . GLY A 1 97 ? -1.329 8.780 6.656 1.00 79.12 97 GLY A CA 1
ATOM 708 C C . GLY A 1 97 ? -1.171 9.828 5.566 1.00 79.12 97 GLY A C 1
ATOM 709 O O . GLY A 1 97 ? -2.140 10.214 4.914 1.00 79.12 97 GLY A O 1
ATOM 710 N N . ALA A 1 98 ? 0.068 10.271 5.363 1.00 78.12 98 ALA A N 1
ATOM 711 C CA . ALA A 1 98 ? 0.421 11.119 4.235 1.00 78.12 98 ALA A CA 1
ATOM 712 C C . ALA A 1 98 ? 0.636 10.269 2.973 1.00 78.12 98 ALA A C 1
ATOM 714 O O . ALA A 1 98 ? 1.408 9.308 2.984 1.00 78.12 98 ALA A O 1
ATOM 715 N N . ILE A 1 99 ? -0.022 10.655 1.878 1.00 83.75 99 ILE A N 1
ATOM 716 C CA . ILE A 1 99 ? 0.212 10.095 0.544 1.00 83.75 99 ILE A CA 1
ATOM 717 C C . ILE A 1 99 ? 0.579 11.228 -0.412 1.00 83.75 99 ILE A C 1
ATOM 719 O O . ILE A 1 99 ? -0.112 12.246 -0.484 1.00 83.75 99 ILE A O 1
ATOM 723 N N . SER A 1 100 ? 1.655 11.026 -1.168 1.00 85.56 100 SER A N 1
ATOM 724 C CA . SER A 1 100 ? 2.000 11.830 -2.333 1.00 85.56 100 SER A CA 1
ATOM 725 C C . SER A 1 100 ? 1.517 11.117 -3.593 1.00 85.56 100 SER A C 1
ATOM 727 O O . SER A 1 100 ? 2.007 10.039 -3.926 1.00 85.56 100 SER A O 1
ATOM 729 N N . ILE A 1 101 ? 0.566 11.719 -4.303 1.00 83.56 101 ILE A N 1
ATOM 730 C CA . ILE A 1 101 ? 0.098 11.222 -5.600 1.00 83.56 101 ILE A CA 1
ATOM 731 C C . ILE A 1 101 ? 0.994 11.811 -6.691 1.00 83.56 101 ILE A C 1
ATOM 733 O O . ILE A 1 101 ? 1.012 13.026 -6.892 1.00 83.56 101 ILE A O 1
ATOM 737 N N . GLY A 1 102 ? 1.772 10.959 -7.353 1.00 81.25 102 GLY A N 1
ATOM 738 C CA . GLY A 1 102 ? 2.600 11.341 -8.490 1.00 81.25 102 GLY A CA 1
ATOM 739 C C . GLY A 1 102 ? 1.806 11.431 -9.793 1.00 81.25 102 GLY A C 1
ATOM 740 O O . GLY A 1 102 ? 0.585 11.288 -9.818 1.00 81.25 102 GLY A O 1
ATOM 741 N N . THR A 1 103 ? 2.502 11.685 -10.898 1.00 77.44 103 THR A N 1
ATOM 742 C CA . THR A 1 103 ? 1.899 12.064 -12.190 1.00 77.44 103 THR A CA 1
ATOM 743 C C . THR A 1 103 ? 1.010 10.989 -12.820 1.00 77.44 103 THR A C 1
ATOM 745 O O . THR A 1 103 ? 0.085 11.337 -13.549 1.00 77.44 103 THR A O 1
ATOM 748 N N . GLY A 1 104 ? 1.266 9.708 -12.538 1.00 76.50 104 GLY A N 1
ATOM 749 C CA . GLY A 1 104 ? 0.432 8.576 -12.968 1.00 76.50 104 GLY A CA 1
ATOM 750 C C . GLY A 1 104 ? -0.493 8.023 -11.880 1.00 76.50 104 GLY A C 1
ATOM 751 O O . GLY A 1 104 ? -1.251 7.093 -12.138 1.00 76.50 104 GLY A O 1
ATOM 752 N N . GLY A 1 105 ? -0.424 8.576 -10.667 1.00 83.62 105 GLY A N 1
ATOM 753 C CA . GLY A 1 105 ? -1.107 8.039 -9.500 1.00 83.62 105 GLY A CA 1
ATOM 754 C C . GLY A 1 105 ? -2.610 8.310 -9.496 1.00 83.62 105 GLY A C 1
ATOM 755 O O . GLY A 1 105 ? -3.059 9.441 -9.696 1.00 83.62 105 GLY A O 1
ATOM 756 N N . LEU A 1 106 ? -3.381 7.278 -9.169 1.00 84.94 106 LEU A N 1
ATOM 757 C CA . LEU A 1 106 ? -4.809 7.341 -8.891 1.00 84.94 106 LEU A CA 1
ATOM 758 C C . LEU A 1 106 ? -5.074 6.927 -7.444 1.00 84.94 106 LEU A C 1
ATOM 760 O O . LEU A 1 106 ? -4.625 5.867 -7.005 1.00 84.94 106 LEU A O 1
ATOM 764 N N . LEU A 1 107 ? -5.852 7.735 -6.724 1.00 86.12 107 LEU A N 1
ATOM 765 C CA . LEU A 1 107 ? -6.442 7.358 -5.443 1.00 86.12 107 LEU A CA 1
ATOM 766 C C . LEU A 1 107 ? -7.964 7.429 -5.567 1.00 86.12 107 LEU A C 1
ATOM 768 O O . LEU A 1 107 ? -8.511 8.496 -5.828 1.00 86.12 107 LEU A O 1
ATOM 772 N N . SER A 1 108 ? -8.657 6.307 -5.387 1.00 80.62 108 SER A N 1
ATOM 773 C CA . SER A 1 108 ? -10.112 6.232 -5.554 1.00 80.62 108 SER A CA 1
ATOM 774 C C . SER A 1 108 ? -10.780 5.441 -4.435 1.00 80.62 108 SER A C 1
ATOM 776 O O . SER A 1 108 ? -10.619 4.235 -4.337 1.00 80.62 108 SER A O 1
ATOM 778 N N . ASN A 1 109 ? -11.572 6.102 -3.599 1.00 71.75 109 ASN A N 1
ATOM 779 C CA . ASN A 1 109 ? -12.427 5.440 -2.620 1.00 71.75 109 ASN A CA 1
ATOM 780 C C . ASN A 1 109 ? -13.902 5.524 -3.051 1.00 71.75 109 ASN A C 1
ATOM 782 O O . ASN A 1 109 ? -14.272 6.421 -3.809 1.00 71.75 109 ASN A O 1
ATOM 786 N N . ALA A 1 110 ? -14.755 4.647 -2.520 1.00 60.44 110 ALA A N 1
ATOM 787 C CA . ALA A 1 110 ? -16.215 4.726 -2.605 1.00 60.44 110 ALA A CA 1
ATOM 788 C C . ALA A 1 110 ? -16.778 6.134 -2.304 1.00 60.44 110 ALA A C 1
ATOM 790 O O . ALA A 1 110 ? -17.831 6.500 -2.818 1.00 60.44 110 ALA A O 1
ATOM 791 N N . ALA A 1 111 ? -16.070 6.937 -1.504 1.00 52.69 111 ALA A N 1
ATOM 792 C CA . ALA A 1 111 ? -16.453 8.308 -1.173 1.00 52.69 111 ALA A CA 1
ATOM 793 C C . ALA A 1 111 ? -15.940 9.391 -2.146 1.00 52.69 111 ALA A C 1
ATOM 795 O O . ALA A 1 111 ? -16.534 10.465 -2.211 1.00 52.69 111 ALA A O 1
ATOM 796 N N . ALA A 1 112 ? -14.820 9.172 -2.847 1.00 54.50 112 ALA A N 1
ATOM 797 C CA . ALA A 1 112 ? -14.188 10.187 -3.697 1.00 54.50 112 ALA A CA 1
ATOM 798 C C . ALA A 1 112 ? -13.057 9.610 -4.564 1.00 54.50 112 ALA A C 1
ATOM 800 O O . ALA A 1 112 ? -12.307 8.741 -4.125 1.00 54.50 112 ALA A O 1
ATOM 801 N N . SER A 1 113 ? -12.857 10.177 -5.756 1.00 55.56 113 SER A N 1
ATOM 802 C CA . SER A 1 113 ? -11.668 9.947 -6.587 1.00 55.56 113 SER A CA 1
ATOM 803 C C . SER A 1 113 ? -10.804 11.204 -6.625 1.00 55.56 113 SER A C 1
ATOM 805 O O . SER A 1 113 ? -11.315 12.291 -6.882 1.00 55.56 113 SER A O 1
ATOM 807 N N . VAL A 1 114 ? -9.498 11.058 -6.402 1.00 61.38 114 VAL A N 1
ATOM 808 C CA . VAL A 1 114 ? -8.513 12.139 -6.507 1.00 61.38 114 VAL A CA 1
ATOM 809 C C . VAL A 1 114 ? -7.400 11.737 -7.468 1.00 61.38 114 VAL A C 1
ATOM 811 O O . VAL A 1 114 ? -6.847 10.638 -7.398 1.00 61.38 114 VAL A O 1
ATOM 814 N N . GLN A 1 115 ? -7.077 12.659 -8.372 1.00 61.62 115 GLN A N 1
ATOM 815 C CA . GLN A 1 115 ? -6.025 12.526 -9.372 1.00 61.62 115 GLN A CA 1
ATOM 816 C C . GLN A 1 115 ? -5.158 13.787 -9.357 1.00 61.62 115 GLN A C 1
ATOM 818 O O . GLN A 1 115 ? -5.698 14.888 -9.323 1.00 61.62 115 GLN A O 1
ATOM 823 N N . ASN A 1 116 ? -3.839 13.594 -9.441 1.00 57.84 116 ASN A N 1
ATOM 824 C CA . ASN A 1 116 ? -2.810 14.592 -9.758 1.00 57.84 116 ASN A CA 1
ATOM 825 C C . ASN A 1 116 ? -2.648 15.807 -8.801 1.00 57.84 116 ASN A C 1
ATOM 827 O O . ASN A 1 116 ? -3.566 16.584 -8.559 1.00 57.84 116 ASN A O 1
ATOM 831 N N . GLY A 1 117 ? -1.425 16.024 -8.298 1.00 44.06 117 GLY A N 1
ATOM 832 C CA . GLY A 1 117 ? -0.985 17.314 -7.732 1.00 44.06 117 GLY A CA 1
ATOM 833 C C . GLY A 1 117 ? -1.553 17.745 -6.370 1.00 44.06 117 GLY A C 1
ATOM 834 O O . GLY A 1 117 ? -1.215 18.832 -5.901 1.00 44.06 117 GLY A O 1
ATOM 835 N N . LEU A 1 118 ? -2.370 16.925 -5.702 1.00 44.97 118 LEU A N 1
ATOM 836 C CA . LEU A 1 118 ? -3.001 17.268 -4.423 1.00 44.97 118 LEU A CA 1
ATOM 837 C C . LEU A 1 118 ? -2.391 16.465 -3.260 1.00 44.97 118 LEU A C 1
ATOM 839 O O . LEU A 1 118 ? -2.449 15.236 -3.243 1.00 44.97 118 LEU A O 1
ATOM 843 N N . ARG A 1 119 ? -1.835 17.152 -2.251 1.00 43.47 119 ARG A N 1
ATOM 844 C CA . ARG A 1 119 ? -1.524 16.539 -0.947 1.00 43.47 119 ARG A CA 1
ATOM 845 C C . ARG A 1 119 ? -2.801 16.525 -0.114 1.00 43.47 119 ARG A C 1
ATOM 847 O O . ARG A 1 119 ? -3.268 17.585 0.294 1.00 43.47 119 ARG A O 1
ATOM 854 N N . ILE A 1 120 ? -3.367 15.348 0.137 1.00 48.78 120 ILE A N 1
ATOM 855 C CA . ILE A 1 120 ? -4.569 15.222 0.968 1.00 48.78 120 ILE A CA 1
ATOM 856 C C . ILE A 1 120 ? -4.163 14.840 2.390 1.00 48.78 120 ILE A C 1
ATOM 858 O O . ILE A 1 120 ? -3.558 13.795 2.610 1.00 48.78 120 ILE A O 1
ATOM 862 N N . PHE A 1 121 ? -4.570 15.646 3.368 1.00 45.12 121 PHE A N 1
ATOM 863 C CA . PHE A 1 121 ? -4.697 15.201 4.755 1.00 45.12 121 PHE A CA 1
ATOM 864 C C . PHE A 1 121 ? -6.129 14.695 4.946 1.00 45.12 121 PHE A C 1
ATOM 866 O O . PHE A 1 121 ? -7.001 15.424 5.415 1.00 45.12 121 PHE A O 1
ATOM 873 N N . ALA A 1 122 ? -6.424 13.485 4.470 1.00 42.50 122 ALA A N 1
ATOM 874 C CA . ALA A 1 122 ? -7.799 13.002 4.431 1.00 42.50 122 ALA A CA 1
ATOM 875 C C . ALA A 1 122 ? -8.195 12.368 5.775 1.00 42.50 122 ALA A C 1
ATOM 877 O O . ALA A 1 122 ? -7.685 11.317 6.151 1.00 42.50 122 ALA A O 1
ATOM 878 N N . ARG A 1 123 ? -9.164 12.969 6.473 1.00 45.12 123 ARG A N 1
ATOM 879 C CA . ARG A 1 123 ? -10.164 12.208 7.235 1.00 45.12 123 ARG A CA 1
ATOM 880 C C . ARG A 1 123 ? -11.407 12.141 6.357 1.00 45.12 123 ARG A C 1
ATOM 882 O O . ARG A 1 123 ? -12.200 13.076 6.345 1.00 45.12 123 ARG A O 1
ATOM 889 N N . ILE A 1 124 ? -11.535 11.081 5.567 1.00 40.00 124 ILE A N 1
ATOM 890 C CA . ILE A 1 124 ? -12.742 10.851 4.770 1.00 40.00 124 ILE A CA 1
ATOM 891 C C . ILE A 1 124 ? -13.804 10.305 5.725 1.00 40.00 124 ILE A C 1
ATOM 893 O O . ILE A 1 124 ? -13.770 9.135 6.095 1.00 40.00 124 ILE A O 1
ATOM 897 N N . CYS A 1 125 ? -14.715 11.173 6.159 1.00 40.75 125 CYS A N 1
ATOM 898 C CA . CYS A 1 125 ? -15.930 10.783 6.867 1.00 40.75 125 CYS A CA 1
ATOM 899 C C . CYS A 1 125 ? -17.108 10.896 5.896 1.00 40.75 125 CYS A C 1
ATOM 901 O O . CYS A 1 125 ? -17.432 11.993 5.445 1.00 40.75 125 CYS A O 1
ATOM 903 N N . VAL A 1 126 ? -17.742 9.767 5.580 1.00 32.97 126 VAL A N 1
ATOM 904 C CA . VAL A 1 126 ? -19.009 9.722 4.839 1.00 32.97 126 VAL A CA 1
ATOM 905 C C . VAL A 1 126 ? -20.141 9.882 5.850 1.00 32.97 126 VAL A C 1
ATOM 907 O O . VAL A 1 126 ? -20.290 9.050 6.744 1.00 32.97 126 VAL A O 1
ATOM 910 N N . PHE A 1 127 ? -20.930 10.947 5.731 1.00 35.19 127 PHE A N 1
ATOM 911 C CA . PHE A 1 127 ? -22.145 11.122 6.526 1.00 35.19 127 PHE A CA 1
ATOM 912 C C . PHE A 1 127 ? -23.352 10.595 5.748 1.00 35.19 127 PHE A C 1
ATOM 914 O O . PHE A 1 127 ? -23.513 10.888 4.565 1.00 35.19 127 PHE A O 1
ATOM 921 N N . ARG A 1 128 ? -24.211 9.829 6.426 1.00 38.59 128 ARG A N 1
ATOM 922 C CA . ARG A 1 128 ? -25.557 9.489 5.953 1.00 38.59 128 ARG A CA 1
ATOM 923 C C . ARG A 1 128 ? -26.514 10.524 6.535 1.00 38.59 128 ARG A C 1
ATOM 925 O O . ARG A 1 128 ? -26.610 10.616 7.758 1.00 38.59 128 ARG A O 1
ATOM 932 N N . GLU A 1 129 ? -27.199 11.295 5.696 1.00 41.91 129 GLU A N 1
ATOM 933 C CA . GLU A 1 129 ? -28.267 12.169 6.190 1.00 41.91 129 GLU A CA 1
ATOM 934 C C . GLU A 1 129 ? -29.429 11.318 6.738 1.00 41.91 129 GLU A C 1
ATOM 936 O O . GLU A 1 129 ? -29.777 10.296 6.126 1.00 41.91 129 GLU A O 1
ATOM 941 N N . PRO A 1 130 ? -30.023 11.677 7.893 1.00 50.84 130 PRO A N 1
ATOM 942 C CA . PRO A 1 130 ? -31.264 11.063 8.343 1.00 50.84 130 PRO A CA 1
ATOM 943 C C . PRO A 1 130 ? -32.360 11.312 7.304 1.00 50.84 130 PRO A C 1
ATOM 945 O O . PRO A 1 130 ? -32.494 12.424 6.795 1.00 50.84 130 PRO A O 1
ATOM 948 N N . LEU A 1 131 ? -33.148 10.280 6.997 1.00 61.22 131 LEU A N 1
ATOM 949 C CA . LEU A 1 131 ? -34.324 10.429 6.140 1.00 61.22 131 LEU A CA 1
ATOM 950 C C . LEU A 1 131 ? -35.264 11.487 6.744 1.00 61.22 131 LEU A C 1
ATOM 952 O O . LEU A 1 131 ? -35.451 11.475 7.965 1.00 61.22 131 LEU A O 1
ATOM 956 N N . PRO A 1 132 ? -35.868 12.373 5.932 1.00 59.84 132 PRO A N 1
ATOM 957 C CA . PRO A 1 132 ? -36.843 13.326 6.438 1.00 59.84 132 PRO A CA 1
ATOM 958 C C . PRO A 1 132 ? -38.006 12.555 7.068 1.00 59.84 132 PRO A C 1
ATOM 960 O O . PRO A 1 132 ? -38.651 11.737 6.411 1.00 59.84 132 PRO A O 1
ATOM 963 N N . THR A 1 133 ? -38.254 12.790 8.355 1.00 68.44 133 THR A N 1
ATOM 964 C CA . THR A 1 133 ? -39.466 12.313 9.015 1.00 68.44 133 THR A CA 1
ATOM 965 C C . THR A 1 133 ? -40.623 13.154 8.496 1.00 68.44 133 THR A C 1
ATOM 967 O O . THR A 1 133 ? -40.687 14.354 8.756 1.00 68.44 133 THR A O 1
ATOM 970 N N . THR A 1 134 ? -41.501 12.544 7.707 1.00 71.56 134 THR A N 1
ATOM 971 C CA . THR A 1 134 ? -42.818 13.109 7.417 1.00 71.56 134 THR A CA 1
ATOM 972 C C . THR A 1 134 ? -43.688 12.899 8.651 1.00 71.56 134 THR A C 1
ATOM 974 O O . THR A 1 134 ? -43.967 11.744 8.986 1.00 71.56 134 THR A O 1
ATOM 977 N N . ASP A 1 135 ? -44.053 13.990 9.323 1.00 65.88 135 ASP A N 1
ATOM 978 C CA . ASP A 1 135 ? -45.205 14.019 10.234 1.00 65.88 135 ASP A CA 1
ATOM 979 C C . ASP A 1 135 ? -46.509 13.741 9.465 1.00 65.88 135 ASP A C 1
ATOM 981 O O . ASP A 1 135 ? -46.622 14.203 8.300 1.00 65.88 135 ASP A O 1
#

pLDDT: mean 77.33, std 17.77, range [32.97, 95.94]

Radius of gyration: 16.15 Å; chains: 1; bounding box: 67×29×32 Å